Protein AF-A0A4Q2YFJ2-F1 (afdb_monomer)

pLDDT: mean 84.88, std 19.97, range [36.5, 98.56]

Secondary structure (DSSP, 8-state):
-HHHHHHHHHHHHHTT-SEEEEEEETTTHHHHHTTTPEEEEEEEEEETTEEEEEEEEEEEPPP-B-TTS-B---TT----

Sequence (80 aa):
MNEIMAEVKRTAVELVLPRLFAEVSLTARGFFERQDFVWIRDNIATVDGVELPNFIMEWRCPPVINESGTHHPVPGCVQG

Foldseek 3Di:
DVVVLVVVLVVCVVVLPQKDKDWAAPVCVVVVVVVVWDFDAWDWDQDPNDTGITTITMDGNDFDQDPVRDGDPSVPPDDD

Solvent-accessible surface area (backbone atoms only — not comparable to full-atom values): 4948 Å² total; per-residue (Å²): 117,68,65,59,55,51,50,54,52,51,53,35,57,76,69,59,40,67,56,48,78,45,85,35,46,69,87,47,42,71,59,42,47,77,66,62,29,42,83,74,45,81,38,77,45,75,55,96,87,41,81,40,71,26,28,35,29,38,30,67,53,75,84,60,72,46,100,80,80,49,81,53,78,61,84,80,74,72,87,125

Mean predicted aligned error: 8.16 Å

Nearest PDB structures (foldseek):
  2fiw-assembly1_A  TM=9.372E-01  e=2.041E-03  Rhodopseudomonas palustris CGA009
  2jdd-assembly1_A  TM=8.616E-01  e=4.343E-02  Bacillus licheniformis
  1kuy-assembly1_A  TM=6.872E-01  e=3.788E-01  Ovis aries
  1l0c-assembly1_A  TM=7.096E-01  e=5.917E-01  Ovis aries
  1k4j-assembly1_A  TM=6.909E-01  e=9.243E-01  Pantoea stewartii subsp. stewartii

Structure (mmCIF, N/CA/C/O backbone):
data_AF-A0A4Q2YFJ2-F1
#
_entry.id   AF-A0A4Q2YFJ2-F1
#
loop_
_atom_site.group_PDB
_atom_site.id
_atom_site.type_symbol
_atom_site.label_atom_id
_atom_site.label_alt_id
_atom_site.label_comp_id
_atom_site.label_asym_id
_atom_site.label_entity_id
_atom_site.label_seq_id
_atom_site.pdbx_PDB_ins_code
_atom_site.Cartn_x
_atom_site.Cartn_y
_atom_site.Cartn_z
_atom_site.occupancy
_atom_site.B_iso_or_equiv
_atom_site.auth_seq_id
_atom_site.auth_comp_id
_atom_site.auth_asym_id
_atom_site.auth_atom_id
_atom_site.pdbx_PDB_model_num
ATOM 1 N N . MET A 1 1 ? 9.429 -4.066 10.103 1.00 64.25 1 MET A N 1
ATOM 2 C CA . MET A 1 1 ? 8.241 -3.672 9.303 1.00 64.25 1 MET A CA 1
ATOM 3 C C . MET A 1 1 ? 8.617 -3.112 7.931 1.00 64.25 1 MET A C 1
ATOM 5 O O . MET A 1 1 ? 7.960 -3.471 6.966 1.00 64.25 1 MET A O 1
ATOM 9 N N . ASN A 1 2 ? 9.686 -2.312 7.809 1.00 81.19 2 ASN A N 1
ATOM 10 C CA . ASN A 1 2 ? 10.178 -1.836 6.503 1.00 81.19 2 ASN A CA 1
ATOM 11 C C . ASN A 1 2 ? 10.573 -2.977 5.546 1.00 81.19 2 ASN A C 1
ATOM 13 O O . ASN A 1 2 ? 10.318 -2.880 4.354 1.00 81.19 2 ASN A O 1
ATOM 17 N N . GLU A 1 3 ? 11.131 -4.070 6.072 1.00 91.12 3 GLU A N 1
ATOM 18 C CA . GLU A 1 3 ? 11.573 -5.232 5.280 1.00 91.12 3 GLU A CA 1
ATOM 19 C C . GLU A 1 3 ? 10.434 -5.902 4.500 1.00 91.12 3 GLU A C 1
ATOM 21 O O . GLU A 1 3 ? 10.604 -6.220 3.329 1.00 91.12 3 GLU A O 1
ATOM 26 N N . ILE A 1 4 ? 9.246 -6.037 5.103 1.00 94.62 4 ILE A N 1
ATOM 27 C CA . ILE A 1 4 ? 8.077 -6.621 4.423 1.00 94.62 4 ILE A CA 1
ATOM 28 C C . ILE A 1 4 ? 7.652 -5.737 3.247 1.00 94.62 4 ILE A C 1
ATOM 30 O O . ILE A 1 4 ? 7.410 -6.237 2.156 1.00 94.62 4 ILE A O 1
ATOM 34 N N . MET A 1 5 ? 7.583 -4.417 3.446 1.00 95.50 5 MET A N 1
ATOM 35 C CA . MET A 1 5 ? 7.193 -3.501 2.370 1.00 95.50 5 MET A CA 1
ATOM 36 C C . MET A 1 5 ? 8.242 -3.450 1.253 1.00 95.50 5 MET A C 1
ATOM 38 O O . MET A 1 5 ? 7.884 -3.358 0.080 1.00 95.50 5 MET A O 1
ATOM 42 N N . ALA A 1 6 ? 9.529 -3.532 1.602 1.00 95.06 6 ALA A N 1
ATOM 43 C CA . ALA A 1 6 ? 10.604 -3.626 0.621 1.00 95.06 6 ALA A CA 1
ATOM 44 C C . ALA A 1 6 ? 10.453 -4.881 -0.250 1.00 95.06 6 ALA A C 1
ATOM 46 O O . ALA A 1 6 ? 10.527 -4.781 -1.472 1.00 95.06 6 ALA A O 1
ATOM 47 N N . GLU A 1 7 ? 10.158 -6.028 0.363 1.00 97.06 7 GLU A N 1
ATOM 48 C CA . GLU A 1 7 ? 9.932 -7.279 -0.358 1.00 97.06 7 GLU A CA 1
ATOM 49 C C . GLU A 1 7 ? 8.685 -7.217 -1.247 1.00 97.06 7 GLU A C 1
ATOM 51 O O . GLU A 1 7 ? 8.750 -7.565 -2.422 1.00 97.06 7 GLU A O 1
ATOM 56 N N . VAL A 1 8 ? 7.575 -6.666 -0.744 1.00 96.44 8 VAL A N 1
ATOM 57 C CA . VAL A 1 8 ? 6.352 -6.461 -1.538 1.00 96.44 8 VAL A CA 1
ATOM 58 C C . VAL A 1 8 ? 6.629 -5.606 -2.779 1.00 96.44 8 VAL A C 1
ATO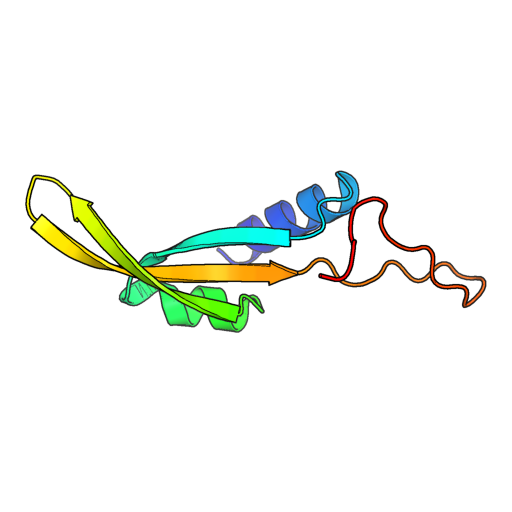M 60 O O . VAL A 1 8 ? 6.209 -5.962 -3.881 1.00 96.44 8 VAL A O 1
ATOM 63 N N . LYS A 1 9 ? 7.361 -4.494 -2.631 1.00 95.38 9 LYS A N 1
ATOM 64 C CA . LYS A 1 9 ? 7.749 -3.639 -3.763 1.00 95.38 9 LYS A CA 1
ATOM 65 C C . LYS A 1 9 ? 8.685 -4.361 -4.726 1.00 95.38 9 LYS A C 1
ATOM 67 O O . LYS A 1 9 ? 8.497 -4.252 -5.933 1.00 95.38 9 LYS A O 1
ATOM 72 N N . ARG A 1 10 ? 9.664 -5.114 -4.214 1.00 94.88 10 ARG A N 1
ATOM 73 C CA . ARG A 1 10 ? 10.586 -5.915 -5.030 1.00 94.88 10 ARG A CA 1
ATOM 74 C C . ARG A 1 10 ? 9.812 -6.904 -5.898 1.00 94.88 10 ARG A C 1
ATOM 76 O O . ARG A 1 10 ? 9.975 -6.891 -7.113 1.00 94.88 10 ARG A O 1
ATOM 83 N N . THR A 1 11 ? 8.905 -7.677 -5.302 1.00 95.94 11 THR A N 1
ATOM 84 C CA . THR A 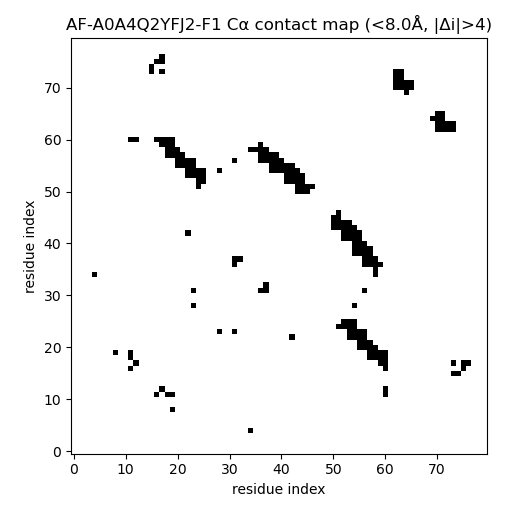1 11 ? 8.047 -8.614 -6.036 1.00 95.94 11 THR A CA 1
ATOM 85 C C . THR A 1 11 ? 7.154 -7.896 -7.049 1.00 95.94 11 THR A C 1
ATOM 87 O O . THR A 1 11 ? 6.982 -8.380 -8.163 1.00 95.94 11 THR A O 1
ATOM 90 N N . ALA A 1 12 ? 6.613 -6.720 -6.715 1.00 95.25 12 ALA A N 1
ATOM 91 C CA . ALA A 1 12 ? 5.814 -5.934 -7.655 1.00 95.25 12 ALA A CA 1
ATOM 92 C C . ALA A 1 12 ? 6.612 -5.515 -8.901 1.00 95.25 12 ALA A C 1
ATOM 94 O O . ALA A 1 12 ? 6.087 -5.585 -10.012 1.00 95.25 12 ALA A O 1
ATOM 95 N N . VAL A 1 13 ? 7.880 -5.128 -8.721 1.00 93.75 13 VAL A N 1
ATOM 96 C CA . VAL A 1 13 ? 8.802 -4.798 -9.820 1.00 93.75 13 VAL A CA 1
ATOM 97 C C . VAL A 1 13 ? 9.102 -6.033 -10.670 1.00 93.75 13 VAL A C 1
ATOM 99 O O . VAL A 1 13 ? 9.018 -5.957 -11.893 1.00 93.75 13 VAL A O 1
ATOM 102 N N . GLU A 1 14 ? 9.400 -7.178 -10.050 1.00 92.31 14 GLU A N 1
ATOM 103 C CA . GLU A 1 14 ? 9.662 -8.442 -10.762 1.00 92.31 14 GLU A CA 1
ATOM 104 C C . GLU A 1 14 ? 8.463 -8.909 -11.593 1.00 92.31 14 GLU A C 1
ATOM 106 O O . GLU A 1 14 ? 8.628 -9.438 -12.691 1.00 92.31 14 GLU A O 1
ATOM 111 N N . LEU A 1 15 ? 7.254 -8.679 -11.083 1.00 93.69 15 LEU A N 1
ATOM 112 C CA . LEU A 1 15 ? 6.000 -8.974 -11.772 1.00 93.69 15 LEU A CA 1
ATOM 113 C C . LEU A 1 15 ? 5.572 -7.878 -12.755 1.00 93.69 15 LEU A C 1
ATOM 115 O O . LEU A 1 15 ? 4.510 -7.999 -13.365 1.00 93.69 15 LEU A O 1
ATOM 119 N N . VAL A 1 16 ? 6.379 -6.825 -12.932 1.00 92.50 16 VAL A N 1
ATOM 120 C CA . VAL A 1 16 ? 6.129 -5.746 -13.900 1.00 92.50 16 VAL A CA 1
ATOM 121 C C . VAL A 1 16 ? 4.791 -5.035 -13.613 1.00 92.50 16 VAL A C 1
ATOM 123 O O . VAL A 1 16 ? 4.087 -4.574 -14.511 1.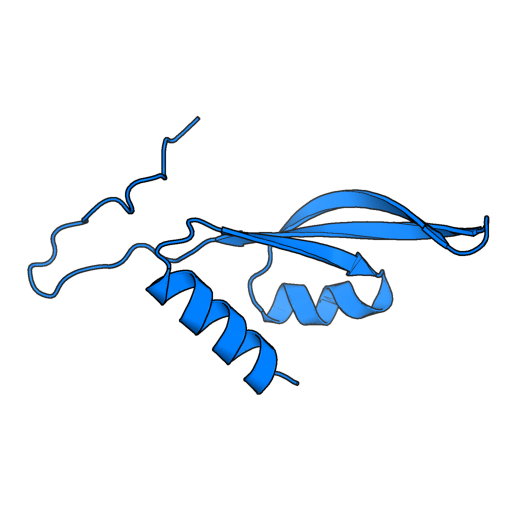00 92.50 16 VAL A O 1
ATOM 126 N N . LEU A 1 17 ? 4.413 -4.940 -12.334 1.00 93.31 17 LEU A N 1
ATOM 127 C CA . LEU A 1 17 ? 3.181 -4.275 -11.920 1.00 93.31 17 LEU A CA 1
ATOM 128 C C . LEU A 1 17 ? 3.383 -2.753 -11.940 1.00 93.31 17 LEU A C 1
ATOM 130 O O . LEU A 1 17 ? 4.285 -2.248 -11.273 1.00 93.31 17 LEU A O 1
ATOM 134 N N . PRO A 1 18 ? 2.527 -1.981 -12.634 1.00 92.31 18 PRO A N 1
ATOM 135 C CA . PRO A 1 18 ? 2.721 -0.537 -12.771 1.00 92.31 18 PRO A CA 1
ATOM 136 C C . PRO A 1 18 ? 2.490 0.221 -11.456 1.00 92.31 18 PRO A C 1
ATOM 138 O O . PRO A 1 18 ? 2.969 1.345 -11.285 1.00 92.31 18 PRO A O 1
ATOM 141 N N . ARG A 1 19 ? 1.744 -0.377 -10.521 1.00 95.50 19 ARG A N 1
ATOM 142 C CA . ARG A 1 19 ? 1.419 0.214 -9.223 1.00 95.50 19 ARG A CA 1
ATOM 143 C C . ARG A 1 19 ? 1.047 -0.835 -8.181 1.00 95.50 19 ARG A C 1
ATOM 145 O O . ARG A 1 19 ? 0.583 -1.922 -8.519 1.00 95.50 19 ARG A O 1
ATOM 152 N N . LEU A 1 20 ? 1.158 -0.439 -6.921 1.00 97.56 20 LEU A N 1
ATOM 153 C CA . LEU A 1 20 ? 0.539 -1.080 -5.768 1.00 97.56 20 LEU A CA 1
ATOM 154 C C . LEU A 1 20 ? -0.558 -0.171 -5.222 1.00 97.56 20 LEU A C 1
ATOM 156 O O . LEU A 1 20 ? -0.390 1.045 -5.179 1.00 97.56 20 LEU A O 1
ATOM 160 N N . PHE A 1 21 ? -1.653 -0.771 -4.779 1.00 97.44 21 PHE A N 1
ATOM 161 C CA . PHE A 1 21 ? -2.794 -0.094 -4.172 1.00 97.44 21 PHE A CA 1
ATOM 162 C C . PHE A 1 21 ? -2.968 -0.594 -2.739 1.00 97.44 21 PHE A C 1
ATOM 164 O O . PHE A 1 21 ? -2.818 -1.790 -2.485 1.00 97.44 21 PHE A O 1
ATOM 171 N N . ALA A 1 22 ? -3.303 0.307 -1.817 1.00 97.69 22 ALA A N 1
ATOM 172 C CA . ALA A 1 22 ? -3.595 -0.038 -0.434 1.00 97.69 22 ALA A CA 1
ATOM 173 C C . ALA A 1 22 ? -4.764 0.784 0.120 1.00 97.69 22 ALA A C 1
ATOM 175 O O . ALA A 1 22 ? -4.835 2.000 -0.073 1.00 97.69 22 ALA A O 1
ATOM 176 N N . GLU A 1 23 ? -5.636 0.112 0.873 1.00 97.69 23 GLU A N 1
ATOM 177 C CA . GLU A 1 23 ? -6.555 0.762 1.804 1.00 97.69 23 GLU A CA 1
ATOM 178 C C . GLU A 1 23 ? -5.854 0.916 3.151 1.00 97.69 23 GLU A C 1
ATOM 180 O O . GLU A 1 23 ? -5.445 -0.063 3.777 1.00 97.69 23 GLU A O 1
ATOM 185 N N . VAL A 1 24 ? -5.672 2.157 3.583 1.00 97.44 24 VAL A N 1
ATOM 186 C CA . VAL A 1 24 ? -4.795 2.507 4.696 1.00 97.44 24 VAL A CA 1
ATOM 187 C C . VAL A 1 24 ? -5.610 3.170 5.794 1.00 97.44 24 VAL A C 1
ATOM 189 O O . VAL A 1 24 ? -6.315 4.147 5.550 1.00 97.44 24 VAL A O 1
ATOM 192 N N . SER A 1 25 ? -5.505 2.658 7.018 1.00 97.12 25 SER A N 1
ATOM 193 C CA . SER A 1 25 ? -6.154 3.276 8.173 1.00 97.12 25 SER A CA 1
ATOM 194 C C . SER A 1 25 ? -5.535 4.626 8.528 1.00 97.12 25 SER A C 1
ATOM 196 O O . SER A 1 25 ? -4.373 4.903 8.211 1.00 97.12 25 SER A O 1
ATOM 198 N N . LEU A 1 26 ? -6.289 5.453 9.259 1.00 95.69 26 LEU A N 1
ATOM 199 C CA . LEU A 1 26 ? -5.817 6.764 9.707 1.00 95.69 26 LEU A CA 1
ATOM 200 C C . LEU A 1 26 ? -4.447 6.720 10.401 1.00 95.69 26 LEU A C 1
ATOM 202 O O . LEU A 1 26 ? -3.579 7.545 10.122 1.00 95.69 26 LEU A O 1
ATOM 206 N N . THR A 1 27 ? -4.225 5.727 11.262 1.00 95.94 27 THR A N 1
ATOM 207 C CA . THR A 1 27 ? -2.980 5.577 12.029 1.00 95.94 27 THR A CA 1
ATOM 208 C C . THR A 1 27 ? -1.817 5.026 11.203 1.00 95.94 27 THR A C 1
ATOM 210 O O . THR A 1 27 ? -0.659 5.267 11.544 1.00 95.94 27 THR A O 1
ATOM 213 N N . ALA A 1 28 ? -2.094 4.317 10.105 1.00 96.88 28 ALA A N 1
ATOM 214 C CA . ALA A 1 28 ? -1.073 3.747 9.232 1.00 96.88 28 ALA A CA 1
ATOM 215 C C . ALA A 1 28 ? -0.619 4.709 8.122 1.00 96.88 28 ALA A C 1
ATOM 217 O O . ALA A 1 28 ? 0.464 4.513 7.568 1.00 96.88 28 ALA A O 1
ATOM 218 N N . ARG A 1 29 ? -1.384 5.769 7.823 1.00 96.88 29 ARG A N 1
ATOM 219 C CA . ARG A 1 29 ? -1.097 6.722 6.735 1.00 96.88 29 ARG A CA 1
ATOM 220 C C . ARG A 1 29 ? 0.356 7.198 6.712 1.00 96.88 29 ARG A C 1
ATOM 222 O O . ARG A 1 29 ? 1.032 7.048 5.699 1.00 96.88 29 ARG A O 1
ATOM 229 N N . GLY A 1 30 ? 0.874 7.671 7.846 1.00 97.25 30 GLY A N 1
ATOM 230 C CA . GLY A 1 30 ? 2.247 8.180 7.921 1.00 97.25 30 GLY A CA 1
ATOM 231 C C . GLY A 1 30 ? 3.321 7.122 7.633 1.00 97.25 30 GLY A C 1
ATOM 232 O O . GLY A 1 30 ? 4.412 7.462 7.181 1.00 97.25 30 GLY A O 1
ATOM 233 N N . PHE A 1 31 ? 3.048 5.834 7.875 1.00 97.19 31 PHE A N 1
ATOM 234 C CA . PHE A 1 31 ? 3.952 4.761 7.455 1.00 97.19 31 PHE A CA 1
ATOM 235 C C . PHE A 1 31 ? 3.970 4.625 5.931 1.00 97.19 31 PHE A C 1
ATOM 237 O O . PHE A 1 31 ? 5.055 4.596 5.361 1.00 97.19 31 PHE A O 1
ATOM 244 N N . PHE A 1 32 ? 2.806 4.598 5.280 1.00 97.75 32 PHE A N 1
ATOM 245 C CA . PHE A 1 32 ? 2.698 4.468 3.823 1.00 97.75 32 PHE A CA 1
ATOM 246 C C . PHE A 1 32 ? 3.281 5.677 3.079 1.00 97.75 32 PHE A C 1
ATOM 248 O O . PHE A 1 32 ? 3.991 5.491 2.095 1.00 97.75 32 PHE A O 1
ATOM 255 N N . GLU A 1 33 ? 3.095 6.894 3.595 1.00 97.75 33 GLU A N 1
ATOM 256 C CA . GLU A 1 33 ? 3.721 8.105 3.037 1.00 97.75 33 GLU A CA 1
ATOM 257 C C . GLU A 1 33 ? 5.258 8.006 3.030 1.00 97.75 33 GLU A C 1
ATOM 259 O O . GLU A 1 33 ? 5.895 8.311 2.027 1.00 97.75 33 GLU A O 1
ATOM 264 N N . ARG A 1 34 ? 5.873 7.482 4.104 1.00 97.12 34 ARG A N 1
ATOM 265 C CA . ARG A 1 34 ? 7.329 7.211 4.148 1.00 97.12 34 ARG A CA 1
ATOM 266 C C . ARG A 1 34 ? 7.776 6.070 3.230 1.00 97.12 34 ARG A C 1
ATOM 268 O O . ARG A 1 34 ? 8.972 5.862 3.064 1.00 97.12 34 ARG A O 1
ATOM 275 N N . GLN A 1 35 ? 6.832 5.298 2.702 1.00 96.75 35 GLN A N 1
ATOM 276 C CA . GLN A 1 35 ? 7.055 4.256 1.705 1.00 96.75 35 GLN A CA 1
ATOM 277 C C . GLN A 1 35 ? 6.684 4.752 0.299 1.00 96.75 35 GLN A C 1
ATOM 279 O O . GLN A 1 35 ? 6.429 3.929 -0.576 1.00 96.75 35 GLN A O 1
ATOM 284 N N . ASP A 1 36 ? 6.639 6.063 0.067 1.00 96.56 36 ASP A N 1
ATOM 285 C CA . ASP A 1 36 ? 6.354 6.679 -1.235 1.00 96.56 36 ASP A CA 1
ATOM 286 C C . ASP A 1 36 ? 4.972 6.329 -1.811 1.00 96.56 36 ASP A C 1
ATOM 288 O O . ASP A 1 36 ? 4.738 6.459 -3.014 1.00 96.56 36 ASP A O 1
ATOM 292 N N . PHE A 1 37 ? 4.040 5.871 -0.969 1.00 97.75 37 PHE A N 1
ATOM 293 C CA . PHE A 1 37 ? 2.640 5.800 -1.361 1.00 97.75 37 PHE A CA 1
ATOM 294 C C . PHE A 1 37 ? 2.044 7.207 -1.333 1.00 97.75 37 PHE A C 1
ATOM 296 O O . PHE A 1 37 ? 2.212 7.959 -0.372 1.00 97.75 37 PHE A O 1
ATOM 303 N N . VAL A 1 38 ? 1.296 7.540 -2.376 1.00 97.81 38 VAL A N 1
ATOM 304 C CA . VAL A 1 38 ? 0.621 8.825 -2.541 1.00 97.81 38 VAL A CA 1
ATOM 305 C C . VAL A 1 38 ? -0.861 8.652 -2.239 1.00 97.81 38 VAL A C 1
ATOM 307 O O . VAL A 1 38 ? -1.482 7.682 -2.673 1.00 97.81 38 VAL A O 1
ATOM 310 N N . TRP A 1 39 ? -1.435 9.593 -1.492 1.00 97.94 39 TRP A N 1
ATOM 311 C CA . TRP A 1 39 ? -2.878 9.656 -1.260 1.00 97.94 39 TRP A CA 1
ATOM 312 C C . TRP A 1 39 ? -3.623 9.924 -2.570 1.00 97.94 39 TRP A C 1
ATOM 314 O O . TRP A 1 39 ? -3.319 10.883 -3.276 1.00 97.94 39 TRP A O 1
ATOM 324 N N . ILE A 1 40 ? -4.602 9.072 -2.875 1.00 98.38 40 ILE A N 1
ATOM 325 C CA . ILE A 1 40 ? -5.459 9.208 -4.057 1.00 98.38 40 ILE A CA 1
ATOM 326 C C . ILE A 1 40 ? -6.814 9.793 -3.674 1.00 98.38 40 ILE A C 1
ATOM 328 O O . ILE A 1 40 ? -7.300 10.708 -4.334 1.00 98.38 40 ILE A O 1
ATOM 332 N N . ARG A 1 41 ? -7.443 9.241 -2.631 1.00 98.25 41 ARG A N 1
ATOM 333 C CA . ARG A 1 41 ? -8.737 9.701 -2.119 1.00 98.25 41 ARG A CA 1
ATOM 334 C C . ARG A 1 41 ? -9.008 9.160 -0.724 1.00 98.25 41 ARG A C 1
ATOM 336 O O . ARG A 1 41 ? -8.421 8.161 -0.306 1.00 98.25 41 ARG A O 1
ATOM 343 N N . ASP A 1 42 ? -9.960 9.777 -0.045 1.00 98.00 42 ASP A N 1
ATOM 344 C CA . ASP A 1 42 ? -10.504 9.254 1.204 1.00 98.00 42 ASP A CA 1
ATOM 345 C C . ASP A 1 42 ? -11.344 7.988 0.952 1.00 98.00 42 ASP A C 1
ATOM 347 O O . ASP A 1 42 ? -11.841 7.737 -0.157 1.00 98.00 42 ASP A O 1
ATOM 351 N N . ASN A 1 43 ? -11.464 7.161 1.987 1.00 97.50 43 ASN A N 1
ATOM 352 C CA . ASN A 1 43 ? -12.228 5.921 1.991 1.00 97.50 43 ASN A CA 1
ATOM 353 C C . ASN A 1 43 ? -12.941 5.743 3.337 1.00 97.50 43 ASN A C 1
ATOM 355 O O . ASN A 1 43 ? -12.395 6.109 4.373 1.00 97.50 43 ASN A O 1
ATOM 359 N N . ILE A 1 44 ? -14.124 5.134 3.340 1.00 97.44 44 ILE A N 1
ATOM 360 C CA . ILE A 1 44 ? -14.794 4.710 4.574 1.00 97.44 44 ILE A CA 1
ATOM 361 C C . ILE A 1 44 ? -14.797 3.188 4.590 1.00 97.44 44 ILE A C 1
ATOM 363 O O . ILE A 1 44 ? -15.355 2.561 3.693 1.00 97.44 44 ILE A O 1
ATOM 367 N N . ALA A 1 45 ? -14.152 2.600 5.595 1.00 94.00 45 ALA A N 1
ATOM 368 C CA . ALA A 1 45 ? -14.192 1.163 5.824 1.00 94.00 45 ALA A CA 1
ATOM 369 C C . ALA A 1 45 ? -15.265 0.846 6.866 1.00 94.00 45 ALA A C 1
ATOM 371 O O . ALA A 1 45 ? -15.274 1.439 7.942 1.00 94.00 45 ALA A O 1
ATOM 372 N N . THR A 1 46 ? -16.147 -0.104 6.569 1.00 95.81 46 THR A N 1
ATOM 373 C CA . THR A 1 46 ? -17.120 -0.608 7.544 1.00 95.81 46 THR A CA 1
ATOM 374 C C . THR A 1 46 ? -16.555 -1.852 8.221 1.00 95.81 46 THR A C 1
ATOM 376 O O . THR A 1 46 ? -16.362 -2.876 7.569 1.00 95.81 46 THR A O 1
ATOM 379 N N . VAL A 1 47 ? -16.300 -1.777 9.528 1.00 93.06 47 VAL A N 1
ATOM 380 C CA . VAL A 1 47 ? -15.815 -2.899 10.347 1.00 93.06 47 VAL A CA 1
ATOM 381 C C . VAL A 1 47 ? -16.811 -3.125 11.473 1.00 93.06 47 VAL A C 1
ATOM 383 O O . VAL A 1 47 ? -17.054 -2.219 12.263 1.00 93.06 47 VAL A O 1
ATOM 386 N N . ASP A 1 48 ? -17.434 -4.304 11.512 1.00 94.81 48 ASP A N 1
ATOM 387 C CA . ASP A 1 48 ? -18.461 -4.659 12.504 1.00 94.81 48 ASP A CA 1
ATOM 388 C C . ASP A 1 48 ? -19.594 -3.617 12.623 1.00 94.81 48 ASP A C 1
ATOM 390 O O . ASP A 1 48 ? -20.098 -3.318 13.703 1.00 94.81 48 ASP A O 1
ATOM 394 N N . GLY A 1 49 ? -19.988 -3.030 11.486 1.00 95.62 49 GLY A N 1
ATOM 395 C CA . GLY A 1 49 ? -21.020 -1.989 11.416 1.00 95.62 49 GLY A CA 1
ATOM 396 C C . GLY A 1 49 ? -20.555 -0.586 11.825 1.00 95.62 49 GLY A C 1
ATOM 397 O O . GLY 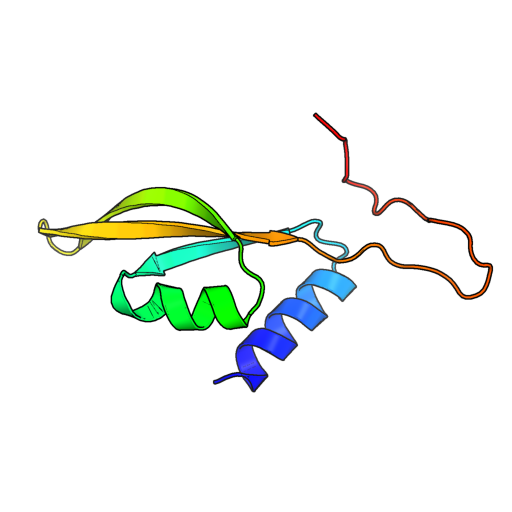A 1 49 ? -21.353 0.345 11.779 1.00 95.62 49 GLY A O 1
ATOM 398 N N . VAL A 1 50 ? -19.282 -0.412 12.189 1.00 95.38 50 VAL A N 1
ATOM 399 C CA . VAL A 1 50 ? -18.675 0.888 12.496 1.00 95.38 50 VAL A CA 1
ATOM 400 C C . VAL A 1 50 ? -17.974 1.437 11.259 1.00 95.38 50 VAL A C 1
ATOM 402 O O . VAL A 1 50 ? -17.170 0.749 10.631 1.00 95.38 50 VAL A O 1
ATOM 405 N N . GLU A 1 51 ? -18.253 2.692 10.925 1.00 96.88 51 GLU A N 1
ATOM 406 C CA . GLU A 1 51 ? -17.578 3.410 9.846 1.00 96.88 51 GLU A CA 1
ATOM 407 C C . GLU A 1 51 ? -16.261 4.016 10.338 1.00 96.88 51 GLU A C 1
ATOM 409 O O . GLU A 1 51 ? -16.232 4.820 11.272 1.00 96.88 51 GLU A O 1
ATOM 414 N N . LEU A 1 52 ? -15.160 3.630 9.697 1.00 96.12 52 LEU A N 1
ATOM 415 C CA . LEU A 1 52 ? -13.816 4.085 10.021 1.00 96.12 52 LEU A CA 1
ATOM 416 C C . LEU A 1 52 ? -13.221 4.879 8.851 1.00 96.12 52 LEU A C 1
ATOM 418 O O . LEU A 1 52 ? -13.204 4.381 7.719 1.00 96.12 52 LEU A O 1
ATOM 422 N N . PRO A 1 53 ? -12.697 6.094 9.104 1.00 95.12 53 PRO A N 1
ATOM 423 C CA . PRO A 1 53 ? -12.023 6.876 8.082 1.00 95.12 53 PRO A CA 1
ATOM 424 C C . PRO A 1 53 ? -10.674 6.245 7.727 1.00 95.12 53 PRO A C 1
ATOM 426 O O . PRO A 1 53 ? -9.764 6.143 8.555 1.00 95.12 53 PRO A O 1
ATOM 429 N N . ASN A 1 54 ? -10.553 5.873 6.460 1.00 97.56 54 ASN A N 1
ATOM 430 C CA . ASN A 1 54 ? -9.377 5.296 5.832 1.00 97.56 54 ASN A CA 1
ATOM 431 C C . ASN A 1 54 ? -9.011 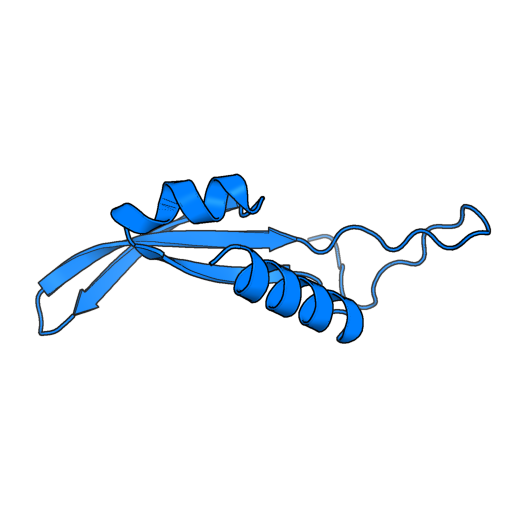6.099 4.571 1.00 97.56 54 ASN A C 1
ATOM 433 O O . ASN A 1 54 ? -9.670 7.065 4.184 1.00 97.56 54 ASN A O 1
ATOM 437 N N . PHE A 1 55 ? -7.946 5.680 3.902 1.00 98.38 55 PHE A N 1
ATOM 438 C CA . PHE A 1 55 ? -7.426 6.313 2.701 1.00 98.38 55 PHE A CA 1
ATOM 439 C C . PHE A 1 55 ? -7.136 5.271 1.636 1.00 98.38 55 PHE A C 1
ATOM 441 O O . PHE A 1 55 ? -6.629 4.193 1.932 1.00 98.38 55 PHE A O 1
ATOM 448 N N . ILE A 1 56 ? -7.397 5.622 0.385 1.00 98.31 56 ILE A N 1
ATOM 449 C CA . ILE A 1 56 ? -6.810 4.934 -0.754 1.00 98.31 56 ILE A CA 1
ATOM 450 C C . ILE A 1 56 ? -5.455 5.565 -1.041 1.00 98.31 56 ILE A C 1
ATOM 452 O O . ILE A 1 56 ? -5.371 6.774 -1.283 1.00 98.31 56 ILE A O 1
ATOM 456 N N . MET A 1 57 ? -4.406 4.748 -1.055 1.00 98.56 57 MET A N 1
ATOM 457 C CA . MET A 1 57 ? -3.061 5.184 -1.413 1.00 98.56 57 MET A CA 1
ATOM 458 C C . MET A 1 57 ? -2.440 4.274 -2.473 1.00 98.56 57 MET A C 1
ATOM 460 O O . MET A 1 57 ? -2.680 3.066 -2.484 1.00 98.56 57 MET A O 1
ATOM 464 N N . GLU A 1 58 ? -1.605 4.845 -3.342 1.00 98.44 58 GLU A N 1
ATOM 465 C CA . GLU A 1 58 ? -0.899 4.105 -4.392 1.00 98.44 58 GLU A CA 1
ATOM 466 C C . GLU A 1 58 ? 0.609 4.353 -4.368 1.00 98.44 58 GLU A C 1
ATOM 468 O O . GLU A 1 58 ? 1.058 5.489 -4.251 1.00 98.44 58 GLU A O 1
ATOM 473 N N . TRP A 1 59 ? 1.390 3.296 -4.571 1.00 97.75 59 TRP A N 1
ATOM 474 C CA . TRP A 1 59 ? 2.802 3.390 -4.936 1.00 97.75 59 TRP A CA 1
ATOM 475 C C . TRP A 1 59 ? 2.942 3.075 -6.418 1.00 97.75 59 TRP A C 1
ATOM 477 O O . TRP A 1 59 ? 2.3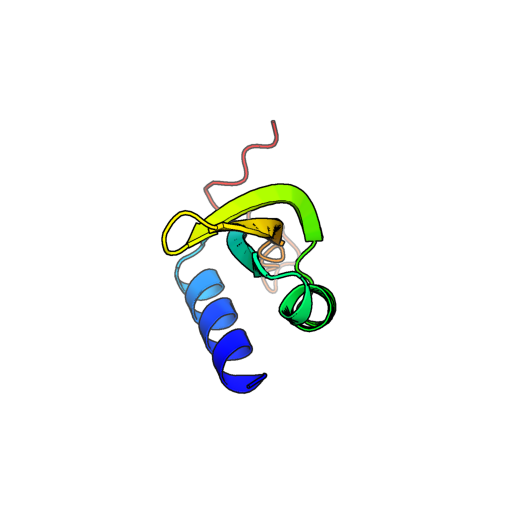88 2.084 -6.893 1.00 97.75 59 TRP A O 1
ATOM 487 N N . ARG A 1 60 ? 3.678 3.901 -7.160 1.00 95.12 60 ARG A N 1
ATOM 488 C CA . ARG A 1 60 ? 3.935 3.674 -8.586 1.00 95.12 60 ARG A CA 1
ATOM 489 C C . ARG A 1 60 ? 5.293 3.019 -8.766 1.00 95.12 60 ARG A C 1
ATOM 491 O O . ARG A 1 60 ? 6.270 3.464 -8.167 1.00 95.12 60 ARG A O 1
ATOM 498 N N . CYS A 1 61 ? 5.350 1.998 -9.618 1.00 89.44 61 CYS A N 1
ATOM 499 C CA . CYS A 1 61 ? 6.620 1.391 -9.983 1.00 89.44 61 CYS A CA 1
ATOM 500 C C . CYS A 1 61 ? 7.494 2.438 -10.692 1.00 89.44 61 CYS A C 1
ATOM 502 O O . CYS A 1 61 ? 7.031 3.065 -11.652 1.00 89.44 61 CYS A O 1
ATOM 504 N N . PRO A 1 62 ? 8.746 2.645 -10.250 1.00 82.75 62 PRO A N 1
ATOM 505 C CA . PRO A 1 62 ? 9.690 3.479 -10.972 1.00 82.75 62 PRO A CA 1
ATOM 506 C C . PRO A 1 62 ? 9.903 2.945 -12.396 1.00 82.75 62 PRO A C 1
ATOM 508 O O . PRO A 1 62 ? 9.837 1.730 -12.612 1.00 82.75 62 PRO A O 1
ATOM 511 N N . PRO A 1 63 ? 10.176 3.820 -13.377 1.00 72.62 63 PRO A N 1
ATOM 512 C CA . PRO A 1 63 ? 10.550 3.375 -14.711 1.00 72.62 63 PRO A CA 1
ATOM 513 C C . PRO A 1 63 ? 11.847 2.558 -14.638 1.00 72.62 63 PRO A C 1
ATOM 515 O O . PRO A 1 63 ? 12.838 3.013 -14.066 1.00 72.62 63 PRO A O 1
ATOM 518 N N . VAL A 1 64 ? 11.852 1.362 -15.231 1.00 65.69 64 VAL A N 1
ATOM 519 C CA . VAL A 1 64 ? 13.070 0.555 -15.375 1.00 65.69 64 VAL A CA 1
ATOM 520 C C . VAL A 1 64 ? 13.935 1.208 -16.457 1.00 65.69 64 VAL A C 1
ATOM 522 O O . VAL A 1 64 ? 13.529 1.301 -17.616 1.00 65.69 64 VAL A O 1
ATOM 525 N N . ILE A 1 65 ? 15.105 1.722 -16.072 1.00 55.91 65 ILE A N 1
ATOM 526 C CA . ILE A 1 65 ? 16.094 2.282 -17.000 1.00 55.91 65 ILE A CA 1
ATOM 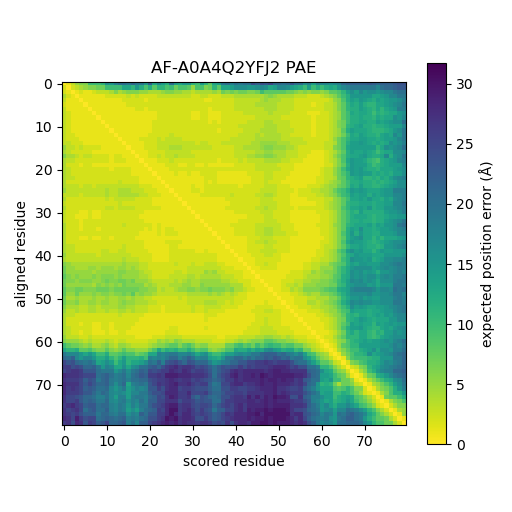527 C C . ILE A 1 65 ? 17.140 1.195 -17.247 1.00 55.91 65 ILE A C 1
ATOM 529 O O . ILE A 1 65 ? 17.851 0.802 -16.324 1.00 55.91 65 ILE A O 1
ATOM 533 N N . ASN A 1 66 ? 17.236 0.708 -18.482 1.00 51.16 66 ASN A N 1
ATOM 534 C CA . ASN A 1 66 ? 18.254 -0.269 -18.864 1.00 51.16 66 ASN A CA 1
ATOM 535 C C . ASN A 1 66 ? 19.603 0.446 -19.087 1.00 51.16 66 ASN A C 1
ATOM 537 O O . ASN A 1 66 ? 19.626 1.630 -19.430 1.00 51.16 66 ASN A O 1
ATOM 541 N N . GLU A 1 67 ? 20.724 -0.276 -18.960 1.00 52.16 67 GLU A N 1
ATOM 542 C CA . GLU A 1 67 ? 22.113 0.234 -19.064 1.00 52.16 67 GLU A CA 1
ATOM 543 C C . GLU A 1 67 ? 22.444 0.954 -20.394 1.00 52.16 67 GLU A C 1
ATOM 545 O O . GLU A 1 67 ? 23.468 1.621 -20.516 1.00 52.16 67 GLU A O 1
ATOM 550 N N . SER A 1 68 ? 21.555 0.879 -21.385 1.00 58.72 68 SER A N 1
ATOM 551 C CA . SER A 1 68 ? 21.614 1.593 -22.664 1.00 58.72 68 SER A CA 1
ATOM 552 C C . SER A 1 68 ? 20.957 2.986 -22.654 1.00 58.72 68 SER A C 1
ATOM 554 O O . SER A 1 68 ? 20.786 3.583 -23.719 1.00 58.72 68 SER A O 1
ATOM 556 N N . GLY A 1 69 ? 20.524 3.504 -21.496 1.00 46.91 69 GLY A N 1
ATOM 557 C CA . GLY A 1 69 ? 19.922 4.842 -21.364 1.00 46.91 69 GLY A CA 1
ATOM 558 C C . GLY A 1 69 ? 18.593 5.016 -22.111 1.00 46.91 69 GLY A C 1
ATOM 559 O O . GLY A 1 69 ? 18.147 6.136 -22.349 1.00 46.91 69 GLY A O 1
ATOM 560 N N . THR A 1 70 ? 17.962 3.913 -22.513 1.00 48.78 70 THR A N 1
ATOM 561 C CA . THR A 1 70 ? 16.726 3.897 -23.299 1.00 48.78 70 THR A CA 1
ATOM 562 C C . THR A 1 70 ? 15.564 3.472 -22.408 1.00 48.78 70 THR A C 1
ATOM 564 O O . THR A 1 70 ? 15.575 2.378 -21.846 1.00 48.78 70 THR A O 1
ATOM 567 N N . HIS A 1 71 ? 14.555 4.339 -22.278 1.00 52.78 71 HIS A N 1
ATOM 568 C CA . HIS A 1 71 ? 13.305 4.028 -21.584 1.00 52.78 71 HIS A CA 1
ATOM 569 C C . HIS A 1 71 ? 12.640 2.821 -22.255 1.00 52.78 71 HIS A C 1
ATOM 571 O O . HIS A 1 71 ? 12.214 2.914 -23.407 1.00 52.78 71 HIS A O 1
ATOM 577 N N . HIS A 1 72 ? 12.527 1.693 -21.556 1.00 47.34 72 HIS A N 1
ATOM 578 C CA . HIS A 1 72 ? 11.541 0.684 -21.923 1.00 47.34 72 HIS A CA 1
ATOM 579 C C . HIS A 1 72 ? 10.264 0.978 -21.137 1.00 47.34 72 HIS A C 1
ATOM 581 O O . HIS A 1 72 ? 10.289 0.933 -19.904 1.00 47.34 72 HIS A O 1
ATOM 587 N N . PRO A 1 73 ? 9.153 1.340 -21.804 1.00 46.94 73 PRO A N 1
ATOM 588 C CA . PRO A 1 73 ? 7.886 1.454 -21.111 1.00 46.94 73 PRO A CA 1
ATOM 589 C C . PRO A 1 73 ? 7.536 0.079 -20.542 1.00 46.94 73 PRO A C 1
ATOM 591 O O . PRO A 1 73 ? 7.525 -0.922 -21.259 1.00 46.94 73 PRO A O 1
ATOM 594 N N . VAL A 1 74 ? 7.255 0.046 -19.242 1.00 51.44 74 VAL A N 1
ATOM 595 C CA . VAL A 1 74 ? 6.599 -1.085 -18.583 1.00 51.44 74 VAL A CA 1
ATOM 596 C C . VAL A 1 74 ? 5.328 -1.384 -19.398 1.00 51.44 74 VAL A C 1
ATOM 598 O O . VAL A 1 74 ? 4.507 -0.468 -19.554 1.00 51.44 74 VAL A O 1
ATOM 601 N N . PRO A 1 75 ? 5.154 -2.591 -19.975 1.00 40.41 75 PRO A N 1
ATOM 602 C CA . PRO A 1 75 ? 3.946 -2.919 -20.719 1.00 40.41 75 PRO A CA 1
ATOM 603 C C . PRO A 1 75 ? 2.752 -2.810 -19.763 1.00 40.41 75 PRO A C 1
ATOM 605 O O . PRO A 1 75 ? 2.592 -3.634 -18.870 1.00 40.41 75 PRO A O 1
ATOM 608 N N . GLY A 1 76 ? 1.953 -1.748 -19.902 1.00 43.66 76 GLY A N 1
ATOM 609 C CA . GLY A 1 76 ? 0.827 -1.451 -19.006 1.00 43.66 76 GLY A CA 1
ATOM 610 C C . GLY A 1 76 ? 0.730 0.000 -18.529 1.00 43.66 76 GLY A C 1
ATOM 611 O O . GLY A 1 76 ? -0.329 0.402 -18.053 1.00 43.66 76 GLY A O 1
ATOM 612 N N . CYS A 1 77 ? 1.767 0.823 -18.705 1.00 43.00 77 CYS A N 1
ATOM 613 C CA . CYS A 1 77 ? 1.671 2.270 -18.483 1.00 43.00 77 CYS A CA 1
ATOM 614 C C . CYS A 1 77 ? 1.074 2.969 -19.713 1.00 43.00 77 CYS A C 1
ATOM 616 O O . CYS A 1 77 ? 1.763 3.673 -20.447 1.00 43.00 77 CYS A O 1
ATOM 618 N N . VAL A 1 78 ? -0.222 2.765 -19.949 1.00 38.56 78 VAL A N 1
ATOM 619 C CA . VAL A 1 78 ? -0.997 3.676 -20.799 1.00 38.56 78 VAL A CA 1
ATOM 620 C C . VAL A 1 78 ? -1.266 4.931 -19.972 1.00 38.56 78 VAL A C 1
ATOM 622 O O . VAL A 1 78 ? -1.967 4.875 -18.964 1.00 38.56 78 VAL A O 1
ATOM 625 N N . GLN A 1 79 ? -0.649 6.047 -20.366 1.00 40.91 79 GLN A N 1
ATOM 626 C CA . GLN A 1 79 ? -1.054 7.374 -19.909 1.00 40.91 79 GLN A CA 1
ATOM 627 C C . GLN A 1 79 ? -2.498 7.600 -20.370 1.00 40.91 79 GLN A C 1
ATOM 629 O O . GLN A 1 79 ? -2.760 7.644 -21.572 1.00 40.91 79 GLN A O 1
ATOM 634 N N 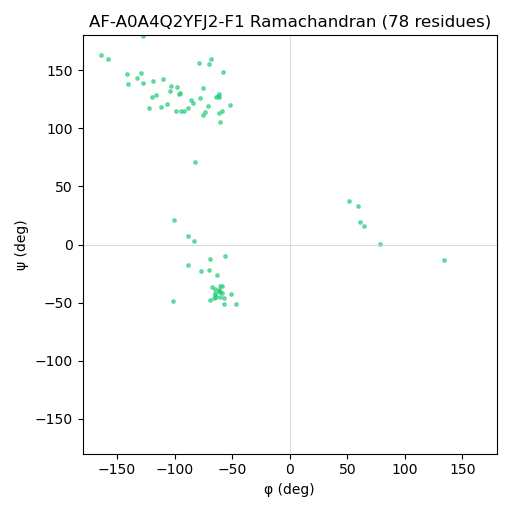. GLY A 1 80 ? -3.415 7.671 -19.409 1.00 36.50 80 GLY A N 1
ATOM 635 C CA . GLY A 1 80 ? -4.732 8.282 -19.573 1.00 36.50 80 GLY A CA 1
ATOM 636 C C . GLY A 1 80 ? -4.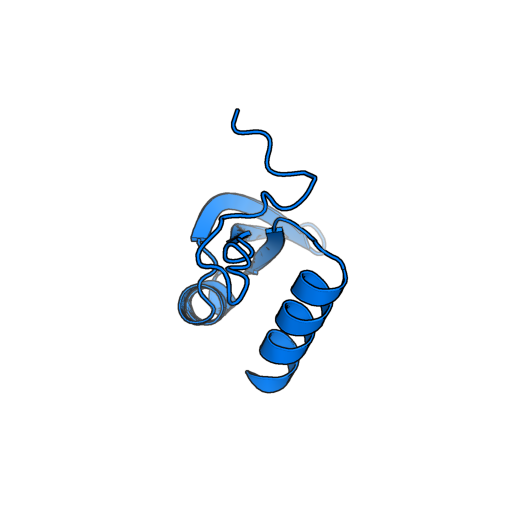713 9.692 -19.013 1.00 36.50 80 GLY A C 1
ATOM 637 O O . GLY A 1 80 ? -3.939 9.915 -18.051 1.00 36.50 80 GLY A O 1
#

Radius of gyration: 15.36 Å; Cα contacts (8 Å, |Δi|>4): 108; chains: 1; bounding box: 43×19×36 Å